Protein AF-A0A6C0HFI7-F1 (afdb_monomer_lite)

Organism: NCBI:txid1070528

Foldseek 3Di:
DAKDKDQDDPDDDFDKDKFKWFQAPVQWIATPVVQKIWHWDQDPVHIDIDIDNDDDGHHTPDMDIWMKTDRDPAWIDTPRIIMGDDD

Sequence (87 aa):
MKLIREPAPLSFNAKSYKTTYVWCIDGWVYDVTAKTRMQFFSGPDGLEINKESWSVLQEPLFTENTEVHVLNSNQWIESGELFTTKA

pLDDT: mean 80.32, std 9.23, range [52.34, 93.25]

Secondary structure (DSSP, 8-state):
-EEEEEEPPSS---EEEEEEEEEETTSEEEETTTTEEEEEEEETTEEEEEEEE-S-PPPEEEEEEEEEEEEETTEEEETTEEEEEE-

Structure (mmCIF, N/CA/C/O backbone):
data_AF-A0A6C0HFI7-F1
#
_entry.id   AF-A0A6C0HFI7-F1
#
loop_
_atom_site.group_PDB
_atom_site.id
_atom_site.type_symbol
_atom_site.label_atom_id
_atom_site.label_alt_id
_atom_site.label_comp_id
_atom_site.label_asym_id
_atom_site.label_entity_id
_atom_site.label_seq_id
_atom_site.pdbx_PDB_ins_code
_atom_site.Cartn_x
_atom_site.Cartn_y
_atom_site.Cartn_z
_atom_site.occupancy
_atom_site.B_iso_or_equiv
_atom_site.auth_seq_id
_atom_site.auth_comp_id
_atom_site.auth_asym_id
_atom_site.auth_atom_id
_atom_site.pdbx_PDB_model_num
ATOM 1 N N . MET A 1 1 ? -4.943 8.931 -10.430 1.00 64.06 1 MET A N 1
ATOM 2 C CA . MET A 1 1 ? -5.505 9.678 -9.272 1.00 64.06 1 MET A CA 1
ATOM 3 C C . MET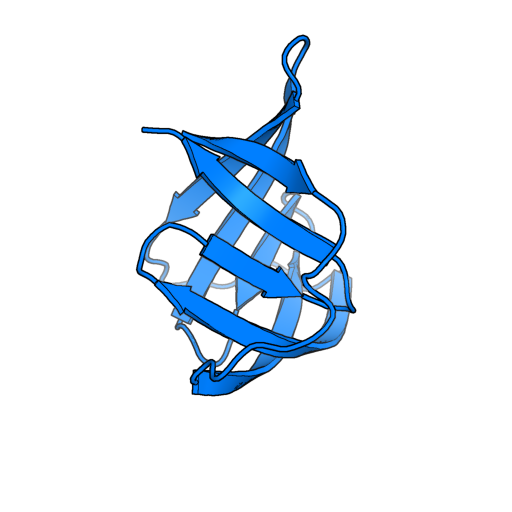 A 1 1 ? -4.341 10.333 -8.539 1.00 64.06 1 MET A C 1
ATOM 5 O O . MET A 1 1 ? -3.326 9.664 -8.366 1.00 64.06 1 MET A O 1
ATOM 9 N N . LYS A 1 2 ? -4.435 11.617 -8.167 1.00 69.50 2 LYS A N 1
ATOM 10 C CA . LYS A 1 2 ? -3.302 12.389 -7.619 1.00 69.50 2 LYS A CA 1
ATOM 11 C C . LYS A 1 2 ? -3.186 12.217 -6.101 1.00 69.50 2 LYS A C 1
ATOM 13 O O . LYS A 1 2 ? -4.184 12.388 -5.401 1.00 69.50 2 LYS A O 1
ATOM 18 N N . LEU A 1 3 ? -1.984 11.927 -5.600 1.00 66.94 3 LEU A N 1
ATOM 19 C CA . LEU A 1 3 ? -1.664 11.900 -4.174 1.00 66.94 3 LEU A CA 1
ATOM 20 C C . LEU A 1 3 ? -1.048 13.205 -3.681 1.00 66.94 3 LEU A C 1
ATOM 22 O O . LEU A 1 3 ? -0.195 13.799 -4.341 1.00 66.94 3 LEU A O 1
ATOM 26 N N . ILE A 1 4 ? -1.388 13.572 -2.451 1.00 77.38 4 ILE A N 1
ATOM 27 C CA . ILE A 1 4 ? -0.699 14.614 -1.691 1.00 77.38 4 ILE A CA 1
ATOM 28 C C . ILE A 1 4 ? -0.182 13.992 -0.394 1.00 77.38 4 ILE A C 1
ATOM 30 O O . ILE A 1 4 ? -0.938 13.303 0.298 1.00 77.38 4 ILE A O 1
ATOM 34 N N . ARG A 1 5 ? 1.107 14.222 -0.103 1.00 75.38 5 ARG A N 1
ATOM 35 C CA . ARG A 1 5 ? 1.755 13.833 1.154 1.00 75.38 5 ARG A CA 1
ATOM 36 C C . ARG A 1 5 ? 1.632 14.965 2.162 1.00 75.38 5 ARG A C 1
ATOM 38 O O . ARG A 1 5 ? 1.985 16.102 1.856 1.00 75.38 5 ARG A O 1
ATOM 45 N N . GLU A 1 6 ? 1.168 14.636 3.356 1.00 76.00 6 GLU A N 1
ATOM 46 C CA . GLU A 1 6 ? 1.015 15.565 4.472 1.00 76.00 6 GLU A CA 1
ATOM 47 C C . GLU A 1 6 ? 1.583 14.922 5.750 1.00 76.00 6 GLU A C 1
ATOM 49 O O . GLU A 1 6 ? 1.652 13.692 5.854 1.00 76.00 6 GLU A O 1
ATOM 54 N N . PRO A 1 7 ? 2.027 15.717 6.737 1.00 73.19 7 PRO A N 1
ATOM 55 C CA . PRO A 1 7 ? 2.378 15.172 8.041 1.00 73.19 7 PRO A CA 1
ATOM 56 C C . PRO A 1 7 ? 1.144 14.530 8.688 1.00 73.19 7 PRO A C 1
ATOM 58 O O . PRO A 1 7 ? 0.044 15.087 8.641 1.00 73.19 7 PRO A O 1
ATOM 61 N N . ALA A 1 8 ? 1.325 13.362 9.308 1.00 73.06 8 ALA A N 1
ATOM 62 C CA . ALA A 1 8 ? 0.236 12.703 10.013 1.00 73.06 8 ALA A CA 1
ATOM 63 C C . ALA A 1 8 ? -0.287 13.579 11.173 1.00 73.06 8 ALA A C 1
ATOM 65 O O . ALA A 1 8 ? 0.504 14.215 11.879 1.00 73.06 8 ALA A O 1
ATOM 66 N N . PRO A 1 9 ? -1.612 13.625 11.402 1.00 74.81 9 PRO A N 1
ATOM 67 C CA . PRO A 1 9 ? -2.181 14.329 12.540 1.00 74.81 9 PRO A CA 1
ATOM 68 C C . PRO A 1 9 ? -1.705 13.712 13.861 1.00 74.81 9 PRO A C 1
ATOM 70 O O . PRO A 1 9 ? -1.571 12.496 13.984 1.00 74.81 9 PRO A O 1
ATOM 73 N N . LEU A 1 10 ? -1.496 14.562 14.872 1.00 69.75 10 LEU A N 1
ATOM 74 C CA . LEU A 1 10 ? -0.997 14.160 16.198 1.00 69.75 10 LEU A CA 1
ATOM 75 C C . LEU A 1 10 ? -1.925 13.177 16.929 1.00 69.75 10 LEU A C 1
ATOM 77 O O . LEU A 1 10 ? -1.477 12.432 17.798 1.00 69.75 10 LEU A O 1
ATOM 81 N N . SER A 1 11 ? -3.215 13.181 16.599 1.00 68.69 11 SER A N 1
ATOM 82 C CA . SER A 1 11 ? -4.184 12.214 17.099 1.00 68.69 11 SER A CA 1
ATOM 83 C C . SER A 1 11 ? -5.265 11.954 16.055 1.00 68.69 11 SER A C 1
ATOM 85 O O . SER A 1 11 ? -5.760 12.865 15.391 1.00 68.69 11 SER A O 1
ATOM 87 N N . PHE A 1 12 ? -5.630 10.68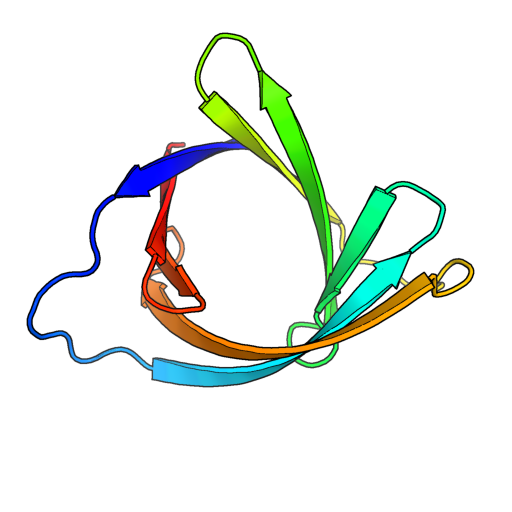5 15.896 1.00 67.44 12 PHE A N 1
ATOM 88 C CA . PHE A 1 12 ? -6.720 10.260 15.030 1.00 67.44 12 PHE A CA 1
ATOM 89 C C . PHE A 1 12 ? -7.277 8.920 15.516 1.00 67.44 12 PHE A C 1
ATOM 91 O O . PHE A 1 12 ? -6.562 8.106 16.098 1.00 67.44 12 PHE A O 1
ATOM 98 N N . ASN A 1 13 ? -8.569 8.693 15.277 1.00 68.56 13 ASN A N 1
ATOM 99 C CA . ASN A 1 13 ? -9.229 7.418 15.539 1.00 68.56 13 ASN A CA 1
ATOM 100 C C . ASN A 1 13 ? -9.538 6.756 14.191 1.00 68.56 13 ASN A C 1
ATOM 102 O O . ASN A 1 13 ? -10.604 6.967 13.616 1.00 68.56 13 ASN A O 1
ATOM 106 N N . ALA A 1 14 ? -8.552 6.044 13.645 1.00 73.56 14 ALA A N 1
ATOM 107 C CA . ALA A 1 14 ? -8.644 5.375 12.351 1.00 73.56 14 ALA A CA 1
ATOM 108 C C . ALA A 1 14 ? -8.722 3.862 12.534 1.00 73.56 14 ALA A C 1
ATOM 110 O O . ALA A 1 14 ? -8.077 3.296 13.418 1.00 73.56 14 ALA A O 1
ATOM 111 N N . LYS A 1 15 ? -9.460 3.191 11.646 1.00 83.00 15 LYS A N 1
ATOM 112 C CA . LYS A 1 15 ? -9.367 1.733 11.532 1.00 83.00 15 LYS A CA 1
ATOM 113 C C . LYS A 1 15 ? -7.996 1.397 10.955 1.00 83.00 15 LYS A C 1
ATOM 115 O O . LYS A 1 15 ? -7.645 1.940 9.910 1.00 83.00 15 LYS A O 1
ATOM 120 N N . SER A 1 16 ? -7.242 0.520 11.611 1.00 86.88 16 SER A N 1
ATOM 121 C CA . SER A 1 16 ? -5.965 0.038 11.087 1.00 86.88 16 SER A CA 1
ATOM 122 C C . SER A 1 16 ? -6.043 -1.409 10.629 1.00 86.88 16 SER A C 1
ATOM 124 O O . SER A 1 16 ? -6.874 -2.190 11.102 1.00 86.88 16 SER A O 1
ATOM 126 N N . TYR A 1 17 ? -5.189 -1.757 9.675 1.00 88.06 17 TYR A N 1
ATOM 127 C CA . TYR A 1 17 ? -4.929 -3.135 9.295 1.00 88.06 17 TYR A CA 1
ATOM 128 C C . TYR A 1 17 ? -3.441 -3.320 9.022 1.00 88.06 17 TYR A C 1
ATOM 130 O O . TYR A 1 17 ? -2.743 -2.402 8.597 1.00 88.06 17 TYR A O 1
ATOM 138 N N . LYS A 1 18 ? -2.957 -4.533 9.279 1.00 90.19 18 LYS A N 1
ATOM 139 C CA . LYS A 1 18 ? -1.605 -4.942 8.909 1.00 90.19 18 LYS A CA 1
ATOM 140 C C . LYS A 1 18 ? -1.657 -5.632 7.558 1.00 90.19 18 LYS A C 1
ATOM 142 O O . LYS A 1 18 ? -2.566 -6.424 7.293 1.00 90.19 18 LYS A O 1
ATOM 147 N N . THR A 1 19 ? -0.693 -5.323 6.709 1.00 91.75 19 THR A N 1
ATOM 148 C CA . THR A 1 19 ? -0.550 -5.956 5.405 1.00 91.75 19 THR A CA 1
ATOM 149 C C . THR A 1 19 ? 0.911 -6.225 5.094 1.00 91.75 19 THR A C 1
ATOM 151 O O . THR A 1 19 ? 1.819 -5.658 5.707 1.00 91.75 19 THR A O 1
ATOM 154 N N . THR A 1 20 ? 1.116 -7.124 4.144 1.00 92.44 20 THR A N 1
ATOM 155 C CA . THR A 1 20 ? 2.401 -7.319 3.494 1.00 92.44 20 THR A CA 1
ATOM 156 C C . THR A 1 20 ? 2.279 -6.723 2.104 1.00 92.44 20 THR A C 1
ATOM 158 O O . THR A 1 20 ? 1.430 -7.159 1.322 1.00 92.44 20 THR A O 1
ATOM 161 N N . TYR A 1 21 ? 3.117 -5.740 1.798 1.00 91.50 21 TYR A N 1
ATOM 162 C CA . TYR A 1 21 ? 3.274 -5.264 0.437 1.00 91.50 21 TYR A CA 1
ATOM 163 C C . TYR A 1 21 ? 4.300 -6.121 -0.292 1.00 91.50 21 TYR A C 1
ATOM 165 O O . TYR A 1 21 ? 5.374 -6.416 0.234 1.00 91.50 21 TYR A O 1
ATOM 173 N N . VAL A 1 22 ? 3.956 -6.528 -1.510 1.00 92.62 22 VAL A N 1
ATOM 174 C CA . VAL A 1 22 ? 4.829 -7.288 -2.406 1.00 92.62 22 VAL A CA 1
ATOM 175 C C . VAL A 1 22 ? 5.209 -6.393 -3.576 1.00 92.62 22 VAL A C 1
ATOM 177 O O . VAL A 1 22 ? 4.367 -6.071 -4.415 1.00 92.62 22 VAL A O 1
ATOM 180 N N . TRP A 1 23 ? 6.473 -5.993 -3.630 1.00 91.81 23 TRP A N 1
ATOM 181 C CA . TRP A 1 23 ? 7.024 -5.175 -4.704 1.00 91.81 23 TRP A CA 1
ATOM 182 C C . TRP A 1 23 ? 7.392 -6.078 -5.872 1.00 91.81 23 TRP A C 1
ATOM 184 O O . TRP A 1 23 ? 8.108 -7.057 -5.682 1.00 91.81 23 TRP A O 1
ATOM 194 N N . CYS A 1 24 ? 6.898 -5.776 -7.066 1.00 90.44 24 CYS A N 1
ATOM 195 C CA . CYS A 1 24 ? 7.037 -6.613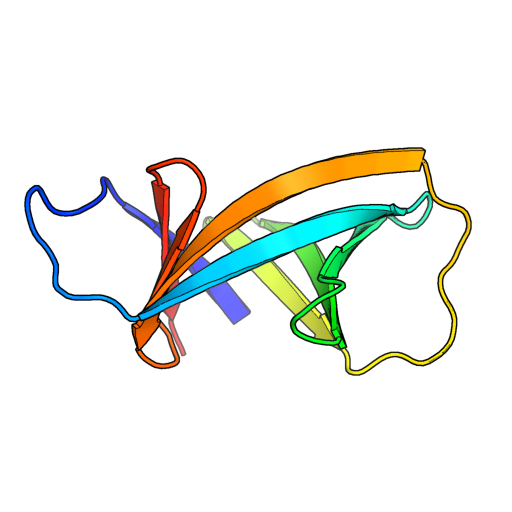 -8.254 1.00 90.44 24 CYS A CA 1
ATOM 196 C C . CYS A 1 24 ? 7.983 -5.971 -9.279 1.00 90.44 24 CYS A C 1
ATOM 198 O O . CYS A 1 24 ? 8.153 -4.750 -9.321 1.00 90.44 24 CYS A O 1
ATOM 200 N N . ILE A 1 25 ? 8.589 -6.800 -10.135 1.00 90.12 25 ILE A N 1
ATOM 201 C CA . ILE A 1 25 ? 9.545 -6.360 -11.172 1.00 90.12 25 ILE A CA 1
ATOM 202 C C . ILE A 1 25 ? 8.963 -5.362 -12.185 1.00 90.12 25 ILE A C 1
ATOM 204 O O . ILE A 1 25 ? 9.699 -4.596 -12.800 1.00 90.12 25 ILE A O 1
ATOM 208 N N . ASP A 1 26 ? 7.644 -5.363 -12.361 1.00 87.38 26 ASP A N 1
ATOM 209 C CA . ASP A 1 26 ? 6.903 -4.496 -13.279 1.00 87.38 26 ASP A CA 1
ATOM 210 C C . ASP A 1 26 ? 6.588 -3.115 -12.671 1.00 87.38 26 ASP A C 1
ATOM 212 O O . ASP A 1 26 ? 5.877 -2.307 -13.273 1.00 87.38 26 ASP A O 1
ATOM 216 N N . GLY A 1 27 ? 7.120 -2.832 -11.477 1.00 86.31 27 GLY A N 1
ATOM 217 C CA . GLY A 1 27 ? 6.918 -1.582 -10.751 1.00 86.31 27 GLY A CA 1
ATOM 218 C C . GLY A 1 27 ? 5.586 -1.506 -10.005 1.00 86.31 27 GLY A C 1
ATOM 219 O O . GLY A 1 27 ? 5.252 -0.441 -9.486 1.00 86.31 27 GLY A O 1
ATOM 220 N N . TRP A 1 28 ? 4.822 -2.600 -9.944 1.00 90.12 28 TRP A N 1
ATOM 221 C CA . TRP A 1 28 ? 3.607 -2.679 -9.138 1.00 90.12 28 TRP A CA 1
ATOM 222 C C . TRP A 1 28 ? 3.904 -3.138 -7.711 1.00 90.12 28 TRP A C 1
ATOM 224 O O . TRP A 1 28 ? 4.809 -3.928 -7.452 1.00 90.12 28 TRP A O 1
ATOM 234 N N . VAL A 1 29 ? 3.085 -2.667 -6.779 1.00 90.31 29 VAL A N 1
ATOM 235 C CA . VAL A 1 29 ? 3.088 -3.054 -5.370 1.00 90.31 29 VAL A CA 1
ATOM 236 C C . VAL A 1 29 ? 1.747 -3.689 -5.053 1.00 90.31 29 VAL A C 1
ATOM 238 O O . VAL A 1 29 ? 0.699 -3.088 -5.288 1.00 90.31 29 VAL A O 1
ATOM 241 N N . TYR A 1 30 ? 1.757 -4.912 -4.541 1.00 90.12 30 TYR A N 1
ATOM 242 C CA . TYR A 1 30 ? 0.537 -5.630 -4.198 1.00 90.12 30 TYR A CA 1
ATOM 243 C C . TYR A 1 30 ? 0.290 -5.639 -2.697 1.00 90.12 30 TYR A C 1
ATOM 245 O O . TYR A 1 30 ? 1.127 -6.109 -1.932 1.00 90.12 30 TYR A O 1
ATOM 253 N N . ASP A 1 31 ? -0.888 -5.169 -2.297 1.00 90.06 31 ASP A N 1
ATOM 254 C CA . ASP A 1 31 ? -1.404 -5.277 -0.938 1.00 90.06 31 ASP A CA 1
ATOM 255 C C . ASP A 1 31 ? -2.108 -6.628 -0.758 1.00 90.06 31 ASP A C 1
ATOM 257 O O . ASP A 1 31 ? -3.183 -6.867 -1.321 1.00 90.06 31 ASP A O 1
ATOM 261 N N . VAL A 1 32 ? -1.510 -7.517 0.041 1.00 88.94 32 VAL A N 1
ATOM 262 C CA . VAL A 1 32 ? -2.028 -8.875 0.265 1.00 88.94 32 VAL A CA 1
ATOM 263 C C . VAL A 1 32 ? -3.388 -8.867 0.966 1.00 88.94 32 VAL A C 1
ATOM 265 O O . VAL A 1 32 ? -4.274 -9.644 0.599 1.00 88.94 32 VAL A O 1
ATOM 268 N N . THR A 1 33 ? -3.576 -7.987 1.949 1.00 88.75 33 THR A N 1
ATOM 269 C CA . THR A 1 33 ? -4.817 -7.892 2.726 1.00 88.75 33 THR A CA 1
ATOM 270 C C . THR A 1 33 ? -5.931 -7.234 1.913 1.00 88.75 33 THR A C 1
ATOM 272 O O . THR A 1 33 ? -7.043 -7.765 1.854 1.00 88.75 33 THR A O 1
ATOM 275 N N . ALA A 1 34 ? -5.645 -6.111 1.247 1.00 84.31 34 ALA A N 1
ATOM 276 C CA . ALA A 1 34 ? -6.628 -5.386 0.440 1.00 84.31 34 ALA A CA 1
ATOM 277 C C . ALA A 1 34 ? -6.873 -6.017 -0.943 1.00 84.31 34 ALA A C 1
ATOM 279 O O . ALA A 1 34 ? -7.772 -5.581 -1.664 1.00 84.31 34 ALA A O 1
ATOM 280 N N . LYS A 1 35 ? -6.076 -7.023 -1.330 1.00 86.94 35 LYS A N 1
ATOM 281 C CA . LYS A 1 35 ? -6.136 -7.713 -2.631 1.00 86.94 35 LYS A CA 1
ATOM 282 C C . LYS A 1 35 ? -6.149 -6.750 -3.818 1.00 86.94 35 LYS A C 1
ATOM 284 O O . LYS A 1 35 ? -6.894 -6.922 -4.782 1.00 86.94 35 LYS A O 1
ATOM 289 N N . THR A 1 36 ? -5.340 -5.705 -3.717 1.00 86.31 36 THR A N 1
ATOM 290 C CA . THR A 1 36 ? -5.275 -4.621 -4.696 1.00 86.31 36 THR A CA 1
ATOM 291 C C . THR A 1 36 ? -3.822 -4.411 -5.083 1.00 86.31 36 THR A C 1
ATOM 293 O O . THR A 1 36 ? -2.950 -4.428 -4.215 1.00 86.31 36 THR A O 1
ATOM 296 N N . ARG A 1 37 ? -3.548 -4.195 -6.373 1.00 87.12 37 ARG A N 1
ATOM 297 C CA . ARG A 1 37 ? -2.225 -3.741 -6.812 1.00 87.12 37 ARG A CA 1
ATOM 298 C C . ARG A 1 37 ? -2.226 -2.245 -7.087 1.00 87.12 37 ARG A C 1
ATOM 300 O O . ARG A 1 37 ? -3.214 -1.703 -7.585 1.00 87.12 37 ARG A O 1
ATOM 307 N N . MET A 1 38 ? -1.121 -1.595 -6.758 1.00 87.56 38 MET A N 1
ATOM 308 C CA . MET A 1 38 ? -0.912 -0.159 -6.869 1.00 87.56 38 MET A CA 1
ATOM 309 C C . MET A 1 38 ? 0.392 0.119 -7.613 1.00 87.56 38 MET A C 1
ATOM 311 O O . MET A 1 38 ? 1.389 -0.550 -7.366 1.00 87.56 38 MET A O 1
ATOM 315 N N . GLN A 1 39 ? 0.400 1.097 -8.510 1.00 85.19 39 GLN A N 1
ATOM 316 C CA . GLN A 1 39 ? 1.617 1.584 -9.157 1.00 85.19 39 GLN A CA 1
ATOM 317 C C . GLN A 1 39 ? 1.776 3.065 -8.859 1.00 85.19 39 GLN A C 1
ATOM 319 O O . GLN A 1 39 ? 0.824 3.829 -9.029 1.00 85.19 39 GLN A O 1
ATOM 324 N N . PHE A 1 40 ? 2.967 3.448 -8.407 1.00 81.31 40 PHE A N 1
ATOM 325 C CA . PHE A 1 40 ? 3.285 4.808 -7.990 1.00 81.31 40 PHE A CA 1
ATOM 326 C C . PHE A 1 40 ? 4.098 5.521 -9.072 1.00 81.31 40 PHE A C 1
ATOM 328 O O . PHE A 1 40 ? 5.094 4.983 -9.553 1.00 81.31 40 PHE A O 1
ATOM 335 N N . PHE A 1 41 ? 3.712 6.747 -9.422 1.00 79.75 41 PHE A N 1
ATOM 336 C CA . PHE A 1 41 ? 4.408 7.562 -10.420 1.00 79.75 41 PHE A CA 1
ATOM 337 C C . PHE A 1 41 ? 4.704 8.951 -9.880 1.00 79.75 41 PHE A C 1
ATOM 339 O O . PHE A 1 41 ? 3.821 9.600 -9.331 1.00 79.75 41 PHE A O 1
ATOM 346 N N . SER A 1 42 ? 5.923 9.443 -10.072 1.00 73.38 42 SER A N 1
ATOM 347 C CA . SER A 1 42 ? 6.246 10.842 -9.788 1.00 73.38 42 SER A CA 1
ATOM 348 C C . SER A 1 42 ? 5.933 11.690 -11.019 1.00 73.38 42 SER A C 1
ATOM 350 O O . SER A 1 42 ? 6.645 11.615 -12.019 1.00 73.38 42 SER A O 1
ATOM 352 N N . GLY A 1 43 ? 4.864 12.478 -10.952 1.00 70.19 43 GLY A N 1
ATOM 353 C CA . GLY A 1 43 ? 4.517 13.480 -11.953 1.00 70.19 43 GLY A CA 1
ATOM 354 C C . GLY A 1 43 ? 5.050 14.872 -11.585 1.00 70.19 43 GLY A C 1
ATOM 355 O O . GLY A 1 43 ? 5.483 15.094 -10.451 1.00 70.19 43 GLY A O 1
ATOM 356 N N . PRO A 1 44 ? 4.978 15.850 -12.509 1.00 71.25 44 PRO A N 1
ATOM 357 C CA . PRO A 1 44 ? 5.357 17.245 -12.241 1.00 71.25 44 PRO A CA 1
ATOM 358 C C . PRO A 1 44 ? 4.552 17.882 -11.095 1.00 71.25 44 PRO A C 1
ATOM 360 O O . PRO A 1 44 ? 4.981 18.864 -10.497 1.00 71.25 44 PRO A O 1
ATOM 363 N N . ASP A 1 45 ? 3.402 17.295 -10.775 1.00 66.12 45 ASP A N 1
ATOM 364 C CA . ASP A 1 45 ? 2.413 17.811 -9.843 1.00 66.12 45 ASP A CA 1
ATOM 365 C C . ASP A 1 45 ? 2.340 17.044 -8.510 1.00 66.12 45 ASP A C 1
ATOM 367 O O . ASP A 1 45 ? 1.552 17.424 -7.638 1.00 66.12 45 ASP A O 1
ATOM 371 N N . GLY A 1 46 ? 3.120 15.972 -8.336 1.00 68.50 46 GLY A N 1
ATOM 372 C CA . GLY A 1 46 ? 3.105 15.120 -7.143 1.00 68.50 46 GLY A CA 1
ATOM 373 C C . GLY A 1 46 ? 3.185 13.626 -7.461 1.00 68.50 46 GLY A C 1
ATOM 374 O O . GLY A 1 46 ? 3.506 13.229 -8.578 1.00 68.50 46 GLY A O 1
ATOM 375 N N . LEU A 1 47 ? 2.901 12.790 -6.461 1.00 70.69 47 LEU A N 1
ATOM 376 C CA . LEU A 1 47 ? 2.855 11.336 -6.625 1.00 70.69 47 LEU A CA 1
ATOM 377 C C . LEU A 1 47 ? 1.473 10.937 -7.173 1.00 70.69 47 LEU A C 1
ATOM 379 O O . LEU A 1 47 ? 0.458 11.444 -6.716 1.00 70.69 47 LEU A O 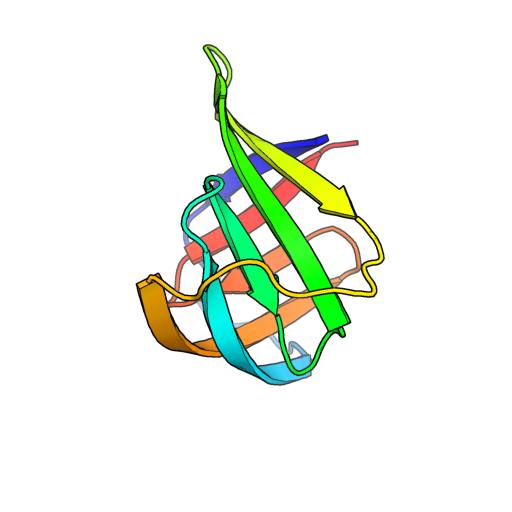1
ATOM 383 N N . GLU A 1 48 ? 1.397 10.034 -8.135 1.00 76.25 48 GLU A N 1
ATOM 384 C CA . GLU A 1 48 ? 0.153 9.491 -8.682 1.00 76.25 48 GLU A CA 1
ATOM 385 C C . GLU A 1 48 ? 0.062 7.996 -8.380 1.00 76.25 48 GLU A C 1
ATOM 387 O O . GLU A 1 48 ? 1.083 7.307 -8.364 1.00 76.25 48 GLU A O 1
ATOM 392 N N . ILE A 1 49 ? -1.157 7.494 -8.146 1.00 78.06 49 ILE A N 1
ATOM 393 C CA . ILE A 1 49 ? -1.421 6.054 -8.019 1.00 78.06 49 ILE A CA 1
ATOM 394 C C . ILE A 1 49 ? -2.365 5.593 -9.124 1.00 78.06 49 ILE A C 1
ATOM 396 O O . ILE A 1 49 ? -3.456 6.158 -9.293 1.00 78.06 49 ILE A O 1
ATOM 400 N N . ASN A 1 50 ? -1.991 4.490 -9.770 1.00 82.62 50 ASN A N 1
ATOM 401 C CA . ASN A 1 50 ? -2.913 3.613 -10.487 1.00 82.62 50 ASN A CA 1
ATOM 402 C C . ASN A 1 50 ? -3.257 2.404 -9.618 1.00 82.62 50 ASN A C 1
ATOM 404 O O . ASN A 1 50 ? -2.371 1.827 -8.993 1.00 82.62 50 ASN A O 1
ATOM 408 N N . LYS A 1 51 ? -4.541 2.036 -9.557 1.00 82.88 51 LYS A N 1
ATOM 409 C CA . LYS A 1 51 ? -5.028 0.877 -8.797 1.00 82.88 51 LYS A CA 1
ATOM 410 C C . LYS A 1 51 ? -5.740 -0.083 -9.729 1.00 82.88 51 LYS A C 1
ATOM 412 O O . LYS A 1 51 ? -6.576 0.347 -10.519 1.00 82.88 51 LYS A O 1
ATOM 417 N N . GLU A 1 52 ? -5.464 -1.370 -9.581 1.00 82.31 52 GLU A N 1
ATOM 418 C CA . GLU A 1 52 ? -6.142 -2.417 -10.339 1.00 82.31 52 GLU A CA 1
ATOM 419 C C . GLU A 1 52 ? -6.547 -3.569 -9.419 1.00 82.31 52 GLU A C 1
ATOM 421 O O . GLU A 1 52 ? -5.801 -3.977 -8.521 1.00 82.31 52 GLU A O 1
ATOM 426 N N . SER A 1 53 ? -7.752 -4.096 -9.655 1.00 71.25 53 SER A N 1
ATOM 427 C CA . SER A 1 53 ? -8.160 -5.385 -9.096 1.00 71.25 53 SER A CA 1
ATOM 428 C C . SER A 1 53 ? -7.487 -6.465 -9.931 1.00 71.25 53 SER A C 1
ATOM 430 O O . SER A 1 53 ? -7.608 -6.480 -11.154 1.00 71.25 53 SER A O 1
ATOM 432 N N . TRP A 1 54 ? -6.687 -7.309 -9.289 1.00 66.56 54 TRP A N 1
ATOM 433 C CA . TRP A 1 54 ? -5.724 -8.133 -10.008 1.00 66.56 54 TRP A CA 1
ATOM 434 C C . TRP A 1 54 ? -5.790 -9.601 -9.610 1.00 66.56 54 TRP A C 1
ATOM 436 O O . TRP A 1 54 ? -6.193 -9.941 -8.499 1.00 66.56 54 TRP A O 1
ATOM 446 N N . SER A 1 55 ? -5.391 -10.467 -10.544 1.00 61.41 55 SER A N 1
ATOM 447 C CA . SER A 1 55 ? -5.523 -11.921 -10.439 1.00 61.41 55 SER A CA 1
ATOM 448 C C . SER A 1 55 ? -4.206 -12.710 -10.530 1.00 61.41 55 SER A C 1
ATOM 450 O O . SER A 1 55 ? -4.208 -13.863 -10.110 1.00 61.41 55 SER A O 1
ATOM 452 N N . VAL A 1 56 ? -3.082 -12.147 -11.016 1.00 66.38 56 VAL A N 1
ATOM 453 C CA . VAL A 1 56 ? -1.832 -12.920 -11.257 1.00 66.38 56 VAL A CA 1
ATOM 454 C C . VAL A 1 56 ? -0.545 -12.161 -10.901 1.00 66.38 56 VAL A C 1
ATOM 456 O O . VAL A 1 56 ? -0.014 -11.418 -11.723 1.00 66.38 56 VAL A O 1
ATOM 459 N N . LEU A 1 57 ? -0.013 -12.331 -9.690 1.00 66.75 57 LEU A N 1
ATOM 460 C CA . LEU A 1 57 ? 1.240 -11.680 -9.273 1.00 66.75 57 LEU A CA 1
ATOM 461 C C . LEU A 1 57 ? 2.385 -11.950 -10.264 1.00 66.75 57 LEU A C 1
ATOM 463 O O . LEU A 1 57 ? 2.682 -13.105 -10.564 1.00 66.75 57 LEU A O 1
ATOM 467 N N . GLN A 1 58 ? 3.006 -10.875 -10.759 1.00 79.62 58 GLN A N 1
ATOM 468 C CA . GLN A 1 58 ? 4.295 -10.957 -11.447 1.00 79.62 58 GLN A CA 1
ATOM 469 C C . GLN A 1 58 ? 5.399 -11.280 -10.429 1.00 79.62 58 GLN A C 1
ATOM 471 O O . GLN A 1 58 ? 5.154 -11.309 -9.221 1.00 79.62 58 GLN A O 1
ATOM 476 N N . GLU A 1 59 ? 6.608 -11.556 -10.913 1.00 87.31 59 GLU A N 1
ATOM 477 C CA . GLU A 1 59 ? 7.719 -11.985 -10.064 1.00 87.31 59 GLU A CA 1
ATOM 478 C C . GLU A 1 59 ? 8.008 -10.968 -8.933 1.00 87.31 59 GLU A C 1
ATOM 480 O O . GLU A 1 59 ? 8.221 -9.778 -9.212 1.00 87.31 59 GLU A O 1
ATOM 485 N N . PRO A 1 60 ? 7.988 -11.401 -7.656 1.00 89.75 60 PRO A N 1
ATOM 486 C CA . PRO A 1 60 ? 8.231 -10.522 -6.520 1.00 89.75 60 PRO A CA 1
ATOM 487 C C . PRO A 1 60 ? 9.723 -10.192 -6.390 1.00 89.75 60 PRO A C 1
ATOM 489 O O . PRO A 1 60 ? 10.569 -11.081 -6.375 1.00 89.75 60 PRO A O 1
ATOM 492 N N . LEU A 1 61 ? 10.037 -8.907 -6.231 1.00 91.19 61 LEU A N 1
ATOM 493 C CA . LEU A 1 61 ? 11.368 -8.393 -5.910 1.00 91.19 61 LEU A CA 1
ATOM 494 C C . LEU A 1 61 ? 11.659 -8.481 -4.411 1.00 91.19 61 LEU A C 1
ATOM 496 O O . LEU A 1 61 ? 12.677 -9.032 -4.000 1.00 91.19 61 LEU A O 1
ATOM 500 N N . PHE A 1 62 ? 10.778 -7.909 -3.589 1.00 93.25 62 PHE A N 1
ATOM 501 C CA . PHE A 1 62 ? 10.886 -7.949 -2.133 1.00 93.25 62 PHE A CA 1
ATOM 502 C C . PHE A 1 62 ? 9.525 -7.728 -1.473 1.00 93.25 62 PHE A C 1
ATOM 504 O O . PHE A 1 62 ? 8.549 -7.333 -2.115 1.00 93.25 62 PHE A O 1
ATOM 511 N N . THR A 1 63 ? 9.466 -7.987 -0.170 1.00 92.94 63 THR A N 1
ATOM 512 C CA . THR A 1 63 ? 8.262 -7.808 0.641 1.00 92.94 63 THR A CA 1
ATOM 513 C C . THR A 1 63 ? 8.536 -6.922 1.842 1.00 92.94 63 THR A C 1
ATOM 515 O O . THR A 1 63 ? 9.590 -7.049 2.466 1.00 92.94 63 THR A O 1
ATOM 518 N N . GLU A 1 64 ? 7.561 -6.112 2.227 1.00 92.38 64 GLU A N 1
ATOM 519 C CA . GLU A 1 64 ? 7.596 -5.309 3.450 1.00 92.38 64 GLU A CA 1
ATOM 520 C C . GLU A 1 64 ? 6.306 -5.490 4.251 1.00 92.38 64 GLU A C 1
ATOM 522 O O . GLU A 1 64 ? 5.232 -5.693 3.687 1.00 92.38 64 GLU A O 1
ATOM 527 N N . ASN A 1 65 ? 6.414 -5.449 5.579 1.00 91.31 65 ASN A N 1
ATOM 528 C CA . ASN A 1 65 ? 5.266 -5.532 6.474 1.00 91.31 65 ASN A CA 1
ATOM 529 C C . ASN A 1 65 ? 4.948 -4.139 7.000 1.00 91.31 65 ASN A C 1
ATOM 531 O O . ASN A 1 65 ? 5.791 -3.525 7.655 1.00 91.31 65 ASN A O 1
ATOM 535 N N . THR A 1 66 ? 3.720 -3.695 6.769 1.00 88.00 66 THR A N 1
ATOM 536 C CA . THR A 1 66 ? 3.291 -2.326 7.041 1.00 88.00 66 THR A CA 1
ATOM 537 C C . THR A 1 66 ? 1.959 -2.322 7.781 1.00 88.00 66 THR A C 1
ATOM 539 O O . THR A 1 66 ? 1.100 -3.186 7.579 1.00 88.00 66 THR A O 1
ATOM 542 N N . GLU A 1 67 ? 1.783 -1.347 8.671 1.00 88.75 67 GLU A N 1
ATOM 543 C CA . GLU A 1 67 ? 0.488 -1.035 9.268 1.00 88.75 67 GLU A CA 1
ATOM 544 C C . GLU A 1 67 ? -0.106 0.188 8.569 1.00 88.75 67 GLU A C 1
ATOM 546 O O . GLU A 1 67 ? 0.522 1.244 8.487 1.00 88.75 67 GLU A O 1
ATOM 551 N N . VAL A 1 68 ? -1.319 0.020 8.047 1.00 87.31 68 VAL A N 1
ATOM 552 C CA . VAL A 1 68 ? -2.058 1.055 7.331 1.00 87.31 68 VAL A CA 1
ATOM 553 C C . VAL A 1 68 ? -3.213 1.511 8.207 1.00 87.31 68 VAL A C 1
ATOM 555 O O . VAL A 1 68 ? -4.033 0.701 8.641 1.00 87.31 68 VAL A O 1
ATOM 558 N N . HIS A 1 69 ? -3.314 2.816 8.440 1.00 86.88 69 HIS A N 1
ATOM 559 C CA . HIS A 1 69 ? -4.426 3.430 9.161 1.00 86.88 69 HIS A CA 1
ATOM 560 C C . HIS A 1 69 ? -5.330 4.176 8.180 1.00 86.88 69 HIS A C 1
ATOM 562 O O . HIS A 1 69 ? -4.928 5.169 7.584 1.00 86.88 69 HIS A O 1
ATOM 568 N N . VAL A 1 70 ? -6.573 3.734 8.019 1.00 83.88 70 VAL A N 1
ATOM 569 C CA . VAL A 1 70 ? -7.530 4.340 7.085 1.00 83.88 70 VAL A CA 1
ATOM 570 C C . VAL A 1 70 ? -8.407 5.343 7.827 1.00 83.88 70 VAL A C 1
ATOM 572 O O . VAL A 1 70 ? -9.185 4.959 8.706 1.00 83.88 70 VAL A O 1
ATOM 575 N N . LEU A 1 71 ? -8.305 6.625 7.464 1.00 82.62 71 LEU A N 1
ATOM 576 C CA . LEU A 1 71 ? -9.165 7.675 8.020 1.00 82.62 71 LEU A CA 1
ATOM 577 C C . LEU A 1 71 ? -10.514 7.722 7.298 1.00 82.62 71 LEU A C 1
ATOM 579 O O . LEU A 1 71 ? -11.558 7.843 7.934 1.00 82.62 71 LEU A O 1
ATOM 583 N N . ASN A 1 72 ? -10.498 7.628 5.968 1.00 81.81 72 ASN A N 1
ATOM 584 C CA . ASN A 1 72 ? -11.685 7.546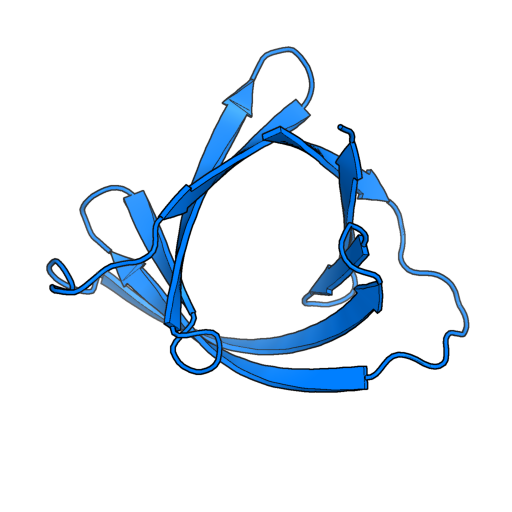 5.115 1.00 81.81 72 ASN A CA 1
ATOM 585 C C . ASN A 1 72 ? -11.314 6.964 3.739 1.00 81.81 72 ASN A C 1
ATOM 587 O O . ASN A 1 72 ? -10.191 6.510 3.536 1.00 81.81 72 ASN A O 1
ATOM 591 N N . SER A 1 73 ? -12.250 6.974 2.783 1.00 77.00 73 SER A N 1
ATOM 592 C CA . SER A 1 73 ? -12.036 6.419 1.437 1.00 77.00 73 SER A CA 1
ATOM 593 C C . SER A 1 73 ? -10.867 7.052 0.676 1.00 77.00 73 SER A C 1
ATOM 595 O O . SER A 1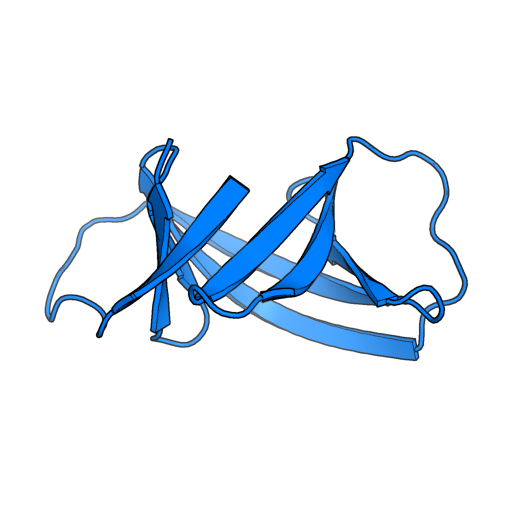 73 ? -10.307 6.408 -0.206 1.00 77.00 73 SER A O 1
ATOM 597 N N . ASN A 1 74 ? -10.504 8.293 1.010 1.00 78.38 74 ASN A N 1
ATOM 598 C CA . ASN A 1 74 ? -9.542 9.090 0.258 1.00 78.38 74 ASN A CA 1
ATOM 599 C C . ASN A 1 74 ? -8.278 9.417 1.060 1.00 78.38 74 ASN A C 1
ATOM 601 O O . ASN A 1 74 ? -7.371 10.019 0.492 1.00 78.38 74 ASN A O 1
ATOM 605 N N . GLN A 1 75 ? -8.210 9.064 2.347 1.00 80.94 75 GLN A N 1
ATOM 606 C CA . GLN A 1 75 ? -7.111 9.427 3.243 1.00 80.94 75 GLN A CA 1
ATOM 607 C C . GLN A 1 75 ? -6.675 8.238 4.098 1.00 80.94 75 GLN A C 1
ATOM 609 O O . GLN A 1 75 ? -7.491 7.633 4.804 1.00 80.94 75 GLN A O 1
ATOM 614 N N . TRP A 1 76 ? -5.381 7.936 4.072 1.00 85.06 76 TRP A N 1
ATOM 615 C CA . TRP A 1 76 ? -4.775 6.885 4.882 1.00 85.06 76 TRP A CA 1
ATOM 616 C C . TRP A 1 76 ? -3.377 7.284 5.338 1.00 85.06 76 TRP A C 1
ATOM 618 O O . TRP A 1 76 ? -2.723 8.110 4.711 1.00 85.06 76 TRP A O 1
ATOM 628 N N . ILE A 1 77 ? -2.928 6.697 6.439 1.00 83.31 77 ILE A N 1
ATOM 629 C CA . ILE A 1 77 ? -1.581 6.867 6.966 1.00 83.31 77 ILE A CA 1
ATOM 630 C C . ILE A 1 77 ? -0.841 5.552 6.817 1.00 83.31 77 ILE A C 1
ATOM 632 O O . ILE A 1 77 ? -1.352 4.497 7.198 1.00 83.31 77 ILE A O 1
ATOM 636 N N . GLU A 1 78 ? 0.367 5.641 6.288 1.00 81.00 78 GLU A N 1
ATOM 637 C CA . GLU A 1 78 ? 1.272 4.520 6.111 1.00 81.00 78 GLU A CA 1
ATOM 638 C C . GLU A 1 78 ? 2.656 4.931 6.610 1.00 81.00 78 GLU A C 1
ATOM 640 O O . GLU A 1 78 ? 3.154 5.992 6.242 1.00 81.00 78 GLU A O 1
ATOM 645 N N . SER A 1 79 ? 3.256 4.134 7.498 1.00 75.56 79 SER A N 1
ATOM 646 C CA . SER A 1 79 ? 4.590 4.410 8.064 1.00 75.56 79 SER A CA 1
ATOM 647 C C . SER A 1 79 ? 4.760 5.823 8.660 1.00 75.56 79 SER A C 1
ATOM 649 O O . SER A 1 79 ? 5.863 6.360 8.709 1.00 75.56 79 SER A O 1
ATOM 651 N N . GLY A 1 80 ? 3.668 6.433 9.138 1.00 72.50 80 GLY A N 1
ATOM 652 C CA . GLY A 1 80 ? 3.660 7.784 9.714 1.00 72.50 80 GLY A CA 1
ATOM 653 C C . GLY A 1 80 ? 3.478 8.929 8.708 1.00 72.50 80 GLY A C 1
ATOM 654 O O . GLY A 1 80 ? 3.419 10.084 9.126 1.00 72.50 80 GLY A O 1
ATOM 655 N N . GLU A 1 81 ? 3.336 8.641 7.413 1.00 78.56 81 GLU A N 1
ATOM 656 C CA . GLU A 1 81 ? 3.019 9.630 6.377 1.00 78.56 81 GLU A CA 1
ATOM 657 C C . GLU A 1 81 ? 1.518 9.599 6.044 1.00 78.56 81 GLU A C 1
ATOM 659 O O . GLU A 1 81 ? 0.953 8.525 5.834 1.00 78.56 81 GLU A O 1
ATOM 664 N N . LEU A 1 82 ? 0.855 10.766 5.995 1.00 80.56 82 LEU A N 1
ATOM 665 C CA . LEU A 1 82 ? -0.534 10.879 5.538 1.00 80.56 82 LEU A CA 1
ATOM 666 C C . LEU A 1 82 ? -0.558 11.000 4.013 1.00 80.56 82 LEU A C 1
ATOM 668 O O . LEU A 1 82 ? 0.021 11.918 3.429 1.00 80.56 82 LEU A O 1
ATOM 672 N N . PHE A 1 83 ? -1.295 10.096 3.382 1.00 81.56 83 PHE A N 1
ATOM 673 C CA . PHE A 1 83 ? -1.563 10.074 1.956 1.00 81.56 83 PHE A CA 1
ATOM 674 C C . PHE A 1 83 ? -3.020 10.432 1.708 1.00 81.56 83 PHE A C 1
ATOM 676 O O . PHE A 1 83 ? -3.935 9.855 2.302 1.00 81.56 83 PHE A O 1
ATOM 683 N N . THR A 1 84 ? -3.243 11.382 0.804 1.00 79.06 84 THR A N 1
ATOM 684 C CA . THR A 1 84 ? -4.588 11.772 0.380 1.00 79.06 84 THR A CA 1
ATOM 685 C C . THR A 1 84 ? -4.721 11.634 -1.124 1.00 79.06 84 THR A C 1
ATOM 687 O O . THR A 1 84 ? -3.828 12.034 -1.860 1.00 79.06 84 THR A O 1
ATOM 690 N N . THR A 1 85 ? -5.833 11.082 -1.594 1.00 71.12 85 THR A N 1
ATOM 691 C CA . THR A 1 85 ? -6.180 11.076 -3.015 1.00 71.12 85 THR A CA 1
ATOM 692 C C . THR A 1 85 ? -7.138 12.227 -3.290 1.00 71.12 85 THR A C 1
ATOM 694 O O . THR A 1 85 ? -8.271 12.222 -2.808 1.00 71.12 85 THR A O 1
ATOM 697 N N . LYS A 1 86 ? -6.692 13.252 -4.027 1.00 62.00 86 LYS A N 1
ATOM 698 C CA . LYS A 1 86 ? -7.630 14.251 -4.558 1.00 62.00 86 LYS A CA 1
ATOM 699 C C . LYS A 1 86 ? -8.340 13.647 -5.768 1.00 62.00 86 LYS A C 1
ATOM 701 O O . LYS A 1 86 ? -7.690 13.040 -6.624 1.00 62.00 86 LYS A O 1
ATOM 706 N N . ALA A 1 87 ? -9.666 13.779 -5.764 1.00 52.34 87 ALA A N 1
ATOM 707 C CA . ALA A 1 87 ? -10.522 13.496 -6.911 1.00 52.34 87 ALA A CA 1
ATOM 708 C C . ALA A 1 87 ? -10.157 14.404 -8.091 1.00 52.34 87 ALA A C 1
ATOM 710 O O . ALA A 1 87 ? -9.789 15.575 -7.828 1.00 52.34 87 ALA A O 1
#

Radius of gyration: 13.16 Å; chains: 1; bounding box: 23×31×30 Å